Protein AF-A0A951MZM2-F1 (afdb_monomer_lite)

Structure (mmCIF, N/CA/C/O backbone):
data_AF-A0A951MZM2-F1
#
_entry.id   AF-A0A951MZM2-F1
#
loop_
_atom_site.group_PDB
_atom_site.id
_atom_site.type_symbol
_atom_site.label_atom_id
_atom_site.label_alt_id
_atom_site.label_comp_id
_atom_site.label_asym_id
_atom_site.label_entity_id
_atom_site.label_seq_id
_atom_site.pdbx_PDB_ins_code
_atom_site.Cartn_x
_atom_site.Cartn_y
_atom_site.Cartn_z
_atom_site.occupancy
_atom_site.B_iso_or_equiv
_atom_site.auth_seq_id
_atom_site.auth_comp_id
_atom_site.auth_asym_id
_atom_site.auth_atom_id
_atom_site.pdbx_PDB_model_num
ATOM 1 N N . GLY A 1 1 ? -8.933 2.124 28.715 1.00 83.38 1 GLY A N 1
ATOM 2 C CA . GLY A 1 1 ? -9.216 1.077 27.705 1.00 83.38 1 GLY A CA 1
ATOM 3 C C . GLY A 1 1 ? -8.333 -0.138 27.945 1.00 83.38 1 GLY A C 1
ATOM 4 O O . GLY A 1 1 ? -7.324 0.012 28.622 1.00 83.38 1 GLY A O 1
ATOM 5 N N . ARG A 1 2 ? -8.695 -1.324 27.427 1.00 94.38 2 ARG A N 1
ATOM 6 C CA . ARG A 1 2 ? -7.917 -2.577 27.556 1.00 94.38 2 ARG A CA 1
ATOM 7 C C . ARG A 1 2 ? -7.562 -3.129 26.172 1.00 94.38 2 ARG A C 1
ATOM 9 O O . ARG A 1 2 ? -8.453 -3.310 25.349 1.00 94.38 2 ARG A O 1
ATOM 16 N N . LEU A 1 3 ? -6.284 -3.426 25.936 1.00 94.31 3 LEU A N 1
ATOM 17 C CA . LEU A 1 3 ? -5.824 -4.092 24.713 1.00 94.31 3 LEU A CA 1
ATOM 18 C C . LEU A 1 3 ? -6.083 -5.601 24.821 1.00 94.31 3 LEU A C 1
ATOM 20 O O . LEU A 1 3 ? -5.724 -6.226 25.817 1.00 94.31 3 LEU A O 1
ATOM 24 N N . THR A 1 4 ? -6.736 -6.185 23.816 1.00 95.50 4 THR A N 1
ATOM 25 C CA . THR A 1 4 ? -7.175 -7.594 23.838 1.00 95.50 4 THR A CA 1
ATOM 26 C C . THR A 1 4 ? -6.174 -8.561 23.207 1.00 95.50 4 THR A C 1
ATOM 28 O O . THR A 1 4 ? -6.338 -9.769 23.343 1.00 95.50 4 THR A O 1
ATOM 31 N N . GLY A 1 5 ? -5.179 -8.049 22.476 1.00 95.69 5 GLY A N 1
ATOM 32 C CA . GLY A 1 5 ? -4.244 -8.852 21.679 1.00 95.69 5 GLY A CA 1
ATOM 33 C C . GLY A 1 5 ? -4.849 -9.460 20.406 1.00 95.69 5 GLY A C 1
ATOM 34 O O . GLY A 1 5 ? -4.135 -10.113 19.652 1.00 95.69 5 GLY A O 1
ATOM 35 N N . ARG A 1 6 ? -6.145 -9.250 20.134 1.00 95.25 6 ARG A N 1
ATOM 36 C CA . ARG A 1 6 ? -6.798 -9.717 18.903 1.00 95.25 6 ARG A CA 1
ATOM 37 C C . ARG A 1 6 ? -6.649 -8.680 17.796 1.00 95.25 6 ARG A C 1
ATOM 39 O O . ARG A 1 6 ? -6.855 -7.491 18.031 1.00 95.25 6 ARG A O 1
ATOM 46 N N . LEU A 1 7 ? -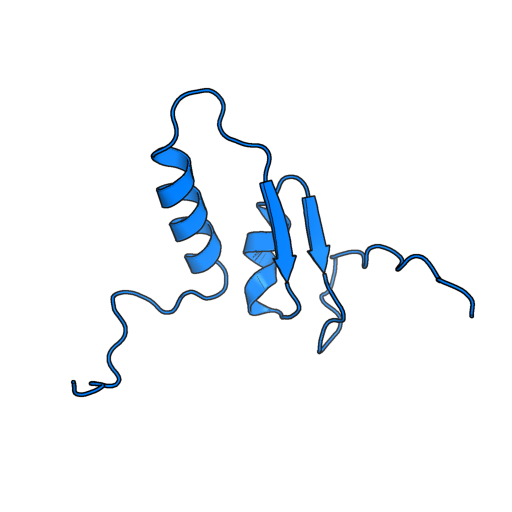6.341 -9.144 16.588 1.00 94.62 7 LEU A N 1
ATOM 47 C CA . LEU A 1 7 ? -6.349 -8.308 15.391 1.00 94.62 7 LEU A CA 1
ATOM 48 C C . LEU A 1 7 ? -7.780 -8.137 14.872 1.00 94.62 7 LEU A C 1
ATOM 50 O O . LEU A 1 7 ? -8.578 -9.076 14.894 1.00 94.62 7 LEU A O 1
ATOM 54 N N . ALA A 1 8 ? -8.089 -6.943 14.371 1.00 92.50 8 ALA A N 1
ATOM 55 C CA . ALA A 1 8 ? -9.278 -6.720 13.563 1.00 92.50 8 ALA A CA 1
ATOM 56 C C . ALA A 1 8 ? -8.993 -7.207 12.134 1.00 92.50 8 ALA A C 1
ATOM 58 O O . ALA A 1 8 ? -8.290 -6.551 11.361 1.00 92.50 8 ALA A O 1
ATOM 59 N N . GLY A 1 9 ? -9.506 -8.394 11.814 1.00 92.75 9 GLY A N 1
ATOM 60 C CA . GLY A 1 9 ? -9.240 -9.066 10.546 1.00 92.75 9 GLY A CA 1
ATOM 61 C C . GLY A 1 9 ? -7.845 -9.693 10.481 1.00 92.75 9 GLY A C 1
ATOM 62 O O . GLY A 1 9 ? -7.230 -10.021 11.497 1.00 92.75 9 GLY A O 1
ATOM 63 N N . ARG A 1 10 ? -7.361 -9.901 9.255 1.00 95.69 10 ARG A N 1
ATOM 64 C CA . ARG A 1 10 ? -6.061 -10.533 8.990 1.00 95.69 10 ARG A CA 1
ATOM 65 C C . ARG A 1 10 ? -4.902 -9.610 9.372 1.00 95.69 10 ARG A C 1
ATOM 67 O O . ARG A 1 10 ? -5.056 -8.394 9.454 1.00 95.69 10 ARG A O 1
ATOM 74 N N . ASN A 1 11 ? -3.722 -10.188 9.585 1.00 95.19 11 ASN A N 1
ATOM 75 C CA . ASN A 1 11 ? -2.506 -9.401 9.768 1.00 95.19 11 ASN A CA 1
ATOM 76 C C . ASN A 1 11 ? -2.161 -8.656 8.468 1.00 95.19 11 ASN A C 1
ATOM 78 O O . ASN A 1 11 ? -2.039 -9.288 7.422 1.00 95.19 11 ASN A O 1
ATOM 82 N N . CYS A 1 12 ? -1.982 -7.337 8.542 1.00 95.38 12 CYS A N 1
ATOM 83 C CA . CYS A 1 12 ? -1.679 -6.478 7.398 1.00 95.38 12 CYS A CA 1
ATOM 84 C C . CYS A 1 12 ? -0.219 -6.662 6.937 1.00 95.38 12 CYS A C 1
ATOM 86 O O . CYS A 1 12 ? 0.662 -5.856 7.244 1.00 95.38 12 CYS A O 1
ATOM 88 N N . ARG A 1 13 ? 0.057 -7.768 6.240 1.00 94.31 13 ARG A N 1
ATOM 89 C CA . ARG A 1 13 ? 1.396 -8.157 5.780 1.00 94.31 13 ARG A CA 1
ATOM 90 C C . ARG A 1 13 ? 1.340 -8.783 4.387 1.00 94.31 13 ARG A C 1
ATOM 92 O O . ARG A 1 13 ? 0.452 -9.591 4.121 1.00 94.31 13 ARG A O 1
ATOM 99 N N . GLY A 1 14 ? 2.313 -8.446 3.539 1.00 94.62 14 GLY A N 1
ATOM 100 C CA . GLY A 1 14 ? 2.438 -8.984 2.185 1.00 94.62 14 GLY A CA 1
ATOM 101 C C . GLY A 1 14 ? 1.176 -8.715 1.355 1.00 94.62 14 GLY A C 1
ATOM 102 O O . GLY A 1 14 ? 0.736 -7.563 1.310 1.00 94.62 14 GLY A O 1
ATOM 103 N N . PRO A 1 15 ? 0.520 -9.744 0.784 1.00 96.31 15 PRO A N 1
ATOM 104 C CA . PRO A 1 15 ? -0.680 -9.574 -0.044 1.00 96.31 15 PRO A CA 1
ATOM 105 C C . PRO A 1 15 ? -1.835 -8.832 0.644 1.00 96.31 15 PRO A C 1
ATOM 107 O O . PRO A 1 15 ? -2.603 -8.133 -0.009 1.00 96.31 15 PRO A O 1
ATOM 110 N N . GLU A 1 16 ? -1.958 -8.935 1.972 1.00 97.56 16 GLU A N 1
ATOM 111 C CA . GLU A 1 16 ? -3.018 -8.234 2.709 1.00 97.56 16 GLU A CA 1
ATOM 112 C C . GLU A 1 16 ? -2.831 -6.706 2.672 1.00 97.56 16 GLU A C 1
ATOM 114 O O . GLU A 1 16 ? -3.816 -5.969 2.728 1.00 97.56 16 GLU A O 1
ATOM 119 N N . LYS A 1 17 ? -1.591 -6.209 2.526 1.00 96.62 17 LYS A N 1
ATOM 120 C CA . LYS A 1 17 ? -1.341 -4.773 2.322 1.00 96.62 17 LYS A CA 1
ATOM 121 C C . LYS A 1 17 ? -1.943 -4.294 1.002 1.00 96.62 17 LYS A C 1
ATOM 123 O O . LYS A 1 17 ? -2.572 -3.241 0.978 1.00 96.62 17 LYS A O 1
ATOM 128 N N . VAL A 1 18 ? -1.800 -5.092 -0.059 1.00 96.88 18 VAL A N 1
ATOM 129 C CA . VAL A 1 18 ? -2.376 -4.813 -1.383 1.00 96.88 18 VAL A CA 1
ATOM 130 C C . VAL A 1 18 ? -3.897 -4.827 -1.321 1.00 96.88 18 VAL A C 1
ATOM 132 O O . VAL A 1 18 ? -4.524 -3.851 -1.706 1.00 96.88 18 VAL A O 1
ATOM 135 N N . ALA A 1 19 ? -4.495 -5.869 -0.736 1.00 95.75 19 ALA A N 1
ATOM 136 C CA . ALA A 1 19 ? -5.952 -5.981 -0.646 1.00 95.75 19 ALA A CA 1
ATOM 137 C C . ALA A 1 19 ? -6.596 -4.781 0.071 1.00 95.75 19 ALA A C 1
ATOM 139 O O . ALA A 1 19 ? -7.633 -4.268 -0.355 1.00 95.75 19 ALA A O 1
ATOM 140 N N . ARG A 1 20 ? -5.972 -4.303 1.154 1.00 95.56 20 ARG A N 1
ATOM 141 C CA . ARG A 1 20 ? -6.452 -3.123 1.885 1.00 95.56 20 ARG A CA 1
ATOM 142 C C . ARG A 1 20 ? -6.229 -1.828 1.118 1.00 95.56 20 ARG A C 1
ATOM 144 O O . ARG A 1 20 ? -7.115 -0.979 1.153 1.00 95.56 20 ARG A O 1
ATOM 151 N N . LEU A 1 21 ? -5.090 -1.688 0.435 1.00 94.25 21 LEU A N 1
ATOM 152 C CA . LEU A 1 21 ? -4.845 -0.558 -0.458 1.00 94.25 21 LEU A CA 1
ATOM 153 C C . LEU A 1 21 ? -5.917 -0.512 -1.549 1.00 94.25 21 LEU A C 1
ATOM 155 O O . LEU A 1 21 ? -6.587 0.501 -1.675 1.00 94.25 21 LEU A O 1
ATOM 159 N N . 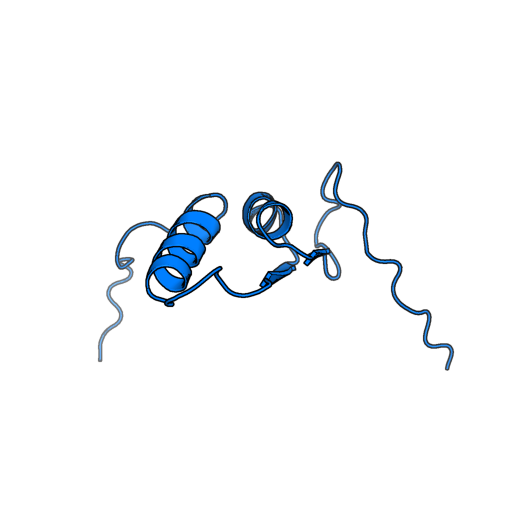ASP A 1 22 ? -6.137 -1.607 -2.274 1.00 93.19 22 ASP A N 1
ATOM 160 C CA . ASP A 1 22 ? -7.117 -1.665 -3.363 1.00 93.19 22 ASP A CA 1
ATOM 161 C C . ASP A 1 22 ? -8.545 -1.423 -2.864 1.00 93.19 22 ASP A C 1
ATOM 163 O O . ASP A 1 22 ? -9.316 -0.735 -3.524 1.00 93.19 22 ASP A O 1
ATOM 167 N N . THR A 1 23 ? -8.894 -1.909 -1.668 1.00 93.31 23 THR A N 1
ATOM 168 C CA . THR A 1 23 ? -10.192 -1.606 -1.040 1.00 93.31 23 THR A CA 1
ATOM 169 C C . THR A 1 23 ? -10.334 -0.113 -0.738 1.00 93.31 23 THR A C 1
ATOM 171 O O . THR A 1 23 ? -11.387 0.473 -0.978 1.00 93.31 23 THR A O 1
ATOM 174 N N . TRP A 1 24 ? -9.282 0.512 -0.205 1.00 91.50 24 TRP A N 1
ATOM 175 C CA . TRP A 1 24 ? -9.276 1.942 0.097 1.00 91.50 24 TRP A CA 1
ATOM 176 C C . TRP A 1 24 ? -9.309 2.798 -1.178 1.00 91.50 24 TRP A C 1
ATOM 178 O O . TRP A 1 24 ? -10.044 3.780 -1.234 1.00 91.50 24 TRP A O 1
ATOM 188 N N . LEU A 1 25 ? -8.576 2.392 -2.218 1.00 91.12 25 LEU A N 1
ATOM 189 C CA . LEU A 1 25 ? -8.543 3.054 -3.522 1.00 91.12 25 LEU A CA 1
ATOM 190 C C . LEU A 1 25 ? -9.841 2.883 -4.305 1.00 91.12 25 LEU A C 1
ATOM 192 O O . LEU A 1 25 ? -10.290 3.834 -4.929 1.00 91.12 25 LEU A O 1
ATOM 196 N N . GLY A 1 26 ? -10.467 1.707 -4.250 1.00 85.50 26 GLY A N 1
ATOM 197 C CA . GLY A 1 26 ? -11.748 1.440 -4.907 1.00 85.50 26 GLY A CA 1
ATOM 198 C C . GLY A 1 26 ? -12.905 2.272 -4.347 1.00 85.50 26 GLY A C 1
ATOM 199 O O . GLY A 1 26 ? -13.952 2.370 -4.979 1.00 85.50 26 GLY A O 1
ATOM 200 N N . ALA A 1 27 ? -12.717 2.903 -3.183 1.00 78.06 27 ALA A N 1
ATOM 201 C CA . ALA A 1 27 ? -13.641 3.900 -2.654 1.00 78.06 27 ALA A CA 1
ATOM 202 C C . ALA A 1 27 ? -13.446 5.304 -3.272 1.00 78.06 27 ALA A C 1
ATOM 204 O O . ALA A 1 27 ? -14.283 6.179 -3.051 1.00 78.06 27 ALA A O 1
ATOM 205 N N . ALA A 1 28 ? -12.371 5.542 -4.032 1.00 69.56 28 ALA A N 1
ATOM 206 C CA . ALA A 1 28 ? -12.134 6.791 -4.751 1.00 69.56 28 ALA A CA 1
ATOM 207 C C . ALA A 1 28 ? -12.788 6.748 -6.147 1.00 69.56 28 ALA A C 1
ATOM 209 O O . ALA A 1 28 ? -12.676 5.761 -6.867 1.00 69.56 28 ALA A O 1
ATOM 210 N N . ALA A 1 29 ? -13.482 7.821 -6.539 1.00 57.88 29 ALA A N 1
ATOM 211 C CA . ALA A 1 29 ? -14.108 7.931 -7.859 1.00 57.88 29 ALA A CA 1
ATOM 212 C C . ALA A 1 29 ? -13.087 8.309 -8.954 1.00 57.88 29 ALA A C 1
ATOM 214 O O . ALA A 1 29 ? -12.163 9.079 -8.692 1.00 57.88 29 ALA A O 1
ATOM 215 N N . GLY A 1 30 ? -13.300 7.838 -10.189 1.00 76.75 30 GLY A N 1
ATOM 216 C CA . GLY A 1 30 ? -12.474 8.161 -11.365 1.00 76.75 30 GLY A CA 1
ATOM 217 C C . GLY A 1 30 ? -11.423 7.096 -11.701 1.00 76.75 30 GLY A C 1
ATOM 218 O O . GLY A 1 30 ? -11.575 5.940 -11.316 1.00 76.75 30 GLY A O 1
ATOM 219 N N . ASP A 1 31 ? -10.357 7.489 -12.408 1.00 73.62 31 ASP A N 1
ATOM 220 C CA . ASP A 1 31 ? -9.307 6.586 -12.931 1.00 73.62 31 ASP A CA 1
ATOM 221 C C . ASP A 1 31 ? -8.350 6.021 -11.854 1.00 73.62 31 ASP A C 1
ATOM 223 O O . ASP A 1 31 ? -7.405 5.299 -12.164 1.00 73.62 31 ASP A O 1
ATOM 227 N N . GLY A 1 32 ? -8.609 6.316 -10.576 1.00 82.50 32 GLY A N 1
ATOM 228 C CA . GLY A 1 32 ? -7.746 5.965 -9.448 1.00 8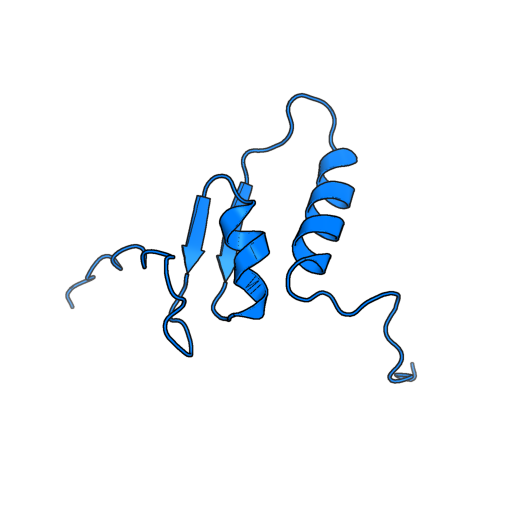2.50 32 GLY A CA 1
ATOM 229 C C . GLY A 1 32 ? -6.528 6.898 -9.311 1.00 82.50 32 GLY A C 1
ATOM 230 O O . GLY A 1 32 ? -6.099 7.526 -10.278 1.00 82.50 32 GLY A O 1
ATOM 231 N N . PRO A 1 33 ? -5.972 7.064 -8.097 1.00 90.69 33 PRO A N 1
ATOM 232 C CA . PRO A 1 33 ? -4.791 7.895 -7.891 1.00 90.69 33 PRO A CA 1
ATOM 233 C C . PRO A 1 33 ? -3.515 7.177 -8.341 1.00 90.69 33 PRO A C 1
ATOM 235 O O . PRO A 1 33 ? -3.424 5.953 -8.279 1.00 90.69 33 PRO A O 1
ATOM 238 N N . TYR A 1 34 ? -2.498 7.964 -8.687 1.00 93.00 34 TYR A N 1
ATOM 239 C CA . TYR A 1 34 ? -1.133 7.481 -8.874 1.00 93.00 34 TYR A CA 1
ATOM 240 C C . TYR A 1 34 ? -0.484 7.185 -7.512 1.00 93.00 34 TYR A C 1
ATOM 242 O O . TYR A 1 34 ? -0.469 8.038 -6.619 1.00 93.00 34 TYR A O 1
ATOM 250 N N . VAL A 1 35 ? 0.040 5.976 -7.333 1.00 94.75 35 VAL A N 1
ATOM 251 C CA . VAL A 1 35 ? 0.457 5.422 -6.043 1.00 94.75 35 VAL A CA 1
ATOM 252 C C . VAL A 1 35 ? 1.977 5.375 -5.922 1.00 94.75 35 VAL A C 1
ATOM 254 O O . VAL A 1 35 ? 2.659 4.657 -6.650 1.00 94.75 35 VAL A O 1
ATOM 257 N N . TYR A 1 36 ? 2.494 6.053 -4.899 1.00 96.75 36 TYR A N 1
ATOM 258 C CA . TYR A 1 36 ? 3.850 5.851 -4.390 1.00 96.75 36 TYR A CA 1
ATOM 259 C C . TYR A 1 36 ? 3.805 4.963 -3.143 1.00 96.75 36 TYR A C 1
ATOM 261 O O . TYR A 1 36 ? 3.008 5.206 -2.235 1.00 96.75 36 TYR A O 1
ATOM 269 N N . ALA A 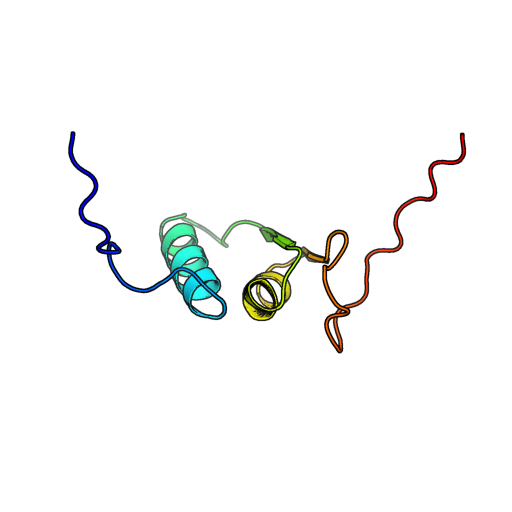1 37 ? 4.685 3.966 -3.064 1.00 96.19 37 ALA A N 1
ATOM 270 C CA . ALA A 1 37 ? 4.844 3.124 -1.882 1.00 96.19 37 ALA A CA 1
ATOM 271 C C . ALA A 1 37 ? 6.310 3.038 -1.447 1.00 96.19 37 ALA A C 1
ATOM 273 O O . ALA A 1 37 ? 7.210 2.888 -2.269 1.00 96.19 37 ALA A O 1
ATOM 274 N N . TYR A 1 38 ? 6.530 3.078 -0.132 1.00 95.31 38 TYR A N 1
ATOM 275 C CA . TYR A 1 38 ? 7.841 2.951 0.503 1.00 95.31 38 TYR A CA 1
ATOM 276 C C . TYR A 1 38 ? 7.805 1.799 1.513 1.00 95.31 38 TYR A C 1
ATOM 278 O O . TYR A 1 38 ? 6.844 1.677 2.273 1.00 95.31 38 TYR A O 1
ATOM 286 N N . GLY A 1 39 ? 8.843 0.963 1.538 1.00 92.81 39 GLY A N 1
ATOM 287 C CA . GLY A 1 39 ? 8.937 -0.191 2.440 1.00 92.81 39 GLY A CA 1
ATOM 288 C C . GLY A 1 39 ? 10.385 -0.579 2.719 1.00 92.81 39 GLY A C 1
ATOM 289 O O . GLY A 1 39 ? 11.277 -0.180 1.977 1.00 92.81 39 GLY A O 1
ATOM 290 N N . ASP A 1 40 ? 10.628 -1.338 3.789 1.00 91.81 40 ASP A N 1
ATOM 291 C CA . ASP A 1 40 ? 11.975 -1.727 4.249 1.00 91.81 40 ASP A CA 1
ATOM 292 C C . ASP A 1 40 ? 12.141 -3.249 4.429 1.00 91.81 40 ASP A C 1
ATOM 294 O O . ASP A 1 40 ? 13.213 -3.725 4.829 1.00 91.81 40 ASP A O 1
ATOM 298 N N . SER A 1 41 ? 11.086 -4.027 4.158 1.00 89.38 41 SER A N 1
ATOM 299 C CA . SER A 1 41 ? 11.014 -5.439 4.531 1.00 89.38 41 SER A CA 1
ATOM 300 C C . SER A 1 41 ? 10.440 -6.347 3.441 1.00 89.38 41 SER A C 1
ATOM 302 O O . SER A 1 41 ? 9.706 -5.915 2.553 1.00 89.38 41 SER A O 1
ATOM 304 N N . ASP A 1 42 ? 10.684 -7.656 3.576 1.00 89.19 42 ASP A N 1
ATOM 305 C CA . ASP A 1 42 ? 10.072 -8.692 2.729 1.00 89.19 42 ASP A CA 1
ATOM 306 C C . ASP A 1 42 ? 8.537 -8.613 2.729 1.00 89.19 42 ASP A C 1
ATOM 308 O O . ASP A 1 42 ? 7.899 -8.979 1.749 1.00 89.19 42 ASP A O 1
ATOM 312 N N . GLY A 1 43 ? 7.932 -8.121 3.818 1.00 91.56 43 GLY A N 1
ATOM 313 C CA . GLY A 1 43 ? 6.480 -7.995 3.948 1.00 91.56 43 GLY A CA 1
ATOM 314 C C . GLY A 1 43 ? 5.865 -6.849 3.142 1.00 91.56 43 GLY A C 1
ATOM 315 O O . GLY A 1 43 ? 4.644 -6.693 3.195 1.00 91.56 43 GLY A O 1
ATOM 316 N N . ASP A 1 44 ? 6.685 -6.047 2.460 1.00 93.56 44 ASP A N 1
ATOM 317 C CA . ASP A 1 44 ? 6.267 -4.937 1.598 1.00 93.56 44 ASP A CA 1
ATOM 318 C C . ASP A 1 44 ? 6.357 -5.280 0.113 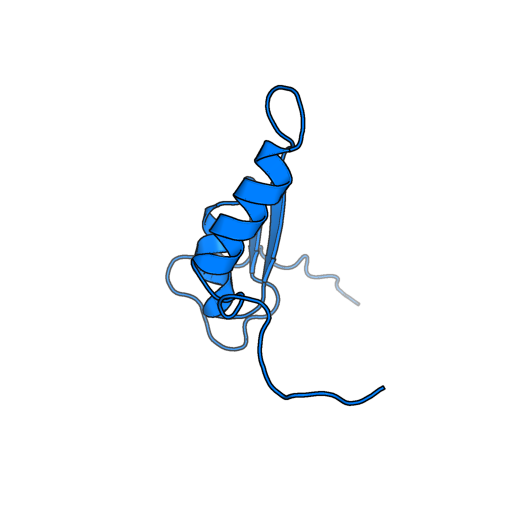1.00 93.56 44 ASP A C 1
ATOM 320 O O . ASP A 1 44 ? 5.863 -4.518 -0.711 1.00 93.56 44 ASP A O 1
ATOM 324 N N . ARG A 1 45 ? 6.967 -6.415 -0.243 1.00 93.69 45 ARG A N 1
ATOM 325 C CA . ARG A 1 45 ? 7.307 -6.758 -1.627 1.00 93.69 45 ARG A CA 1
ATOM 326 C C . ARG A 1 45 ? 6.111 -6.634 -2.573 1.00 93.69 45 ARG A C 1
ATOM 328 O O . ARG A 1 45 ? 6.229 -6.012 -3.623 1.00 93.69 45 ARG A O 1
ATOM 335 N N . GLU A 1 46 ? 4.968 -7.200 -2.198 1.00 96.38 46 GLU A N 1
ATOM 336 C CA . GLU A 1 46 ? 3.748 -7.161 -3.005 1.00 96.38 46 GLU A CA 1
ATOM 337 C C . GLU A 1 46 ? 3.167 -5.746 -3.108 1.00 96.38 46 GLU A C 1
ATOM 339 O O . GLU A 1 46 ? 2.683 -5.363 -4.168 1.00 96.38 46 GLU A O 1
ATOM 344 N N . LEU A 1 47 ? 3.252 -4.947 -2.039 1.00 96.56 47 LEU A N 1
ATOM 345 C CA . LEU A 1 47 ? 2.790 -3.557 -2.042 1.00 96.56 47 LEU A CA 1
ATOM 346 C C . LEU A 1 47 ? 3.665 -2.677 -2.942 1.00 96.56 47 LEU A C 1
ATOM 348 O O . LEU A 1 47 ? 3.137 -1.901 -3.733 1.00 96.56 47 LEU A O 1
ATOM 352 N N . LEU A 1 48 ? 4.990 -2.817 -2.841 1.00 96.00 48 LEU A N 1
ATOM 353 C CA . LEU A 1 48 ? 5.938 -2.076 -3.673 1.00 96.00 48 LEU A CA 1
ATOM 354 C C . LEU A 1 48 ? 5.771 -2.428 -5.154 1.00 96.00 48 LEU A C 1
ATOM 356 O O . LEU A 1 48 ? 5.854 -1.540 -5.991 1.00 96.00 48 LEU A O 1
ATOM 360 N N . ALA A 1 49 ? 5.495 -3.696 -5.471 1.00 95.38 49 ALA A N 1
ATOM 361 C CA . ALA A 1 49 ? 5.229 -4.135 -6.840 1.00 95.38 49 ALA A CA 1
ATOM 362 C C . ALA A 1 49 ? 3.860 -3.676 -7.376 1.00 95.38 49 ALA A C 1
ATOM 364 O O . ALA A 1 49 ? 3.698 -3.530 -8.583 1.00 95.38 49 ALA A O 1
ATOM 365 N N . ARG A 1 50 ? 2.871 -3.481 -6.496 1.00 94.94 50 ARG A N 1
ATOM 366 C CA . ARG A 1 50 ? 1.538 -2.978 -6.857 1.00 94.94 50 ARG A CA 1
ATOM 367 C C . ARG A 1 50 ? 1.524 -1.469 -7.122 1.00 94.94 50 ARG A C 1
ATOM 369 O O . ARG A 1 50 ? 0.662 -1.006 -7.864 1.00 94.94 50 ARG A O 1
ATOM 376 N N . ALA A 1 51 ? 2.383 -0.696 -6.469 1.00 95.81 51 ALA A N 1
ATOM 377 C CA . ALA A 1 51 ? 2.423 0.754 -6.631 1.00 95.81 51 ALA A CA 1
ATOM 378 C C . ALA A 1 51 ? 2.928 1.158 -8.024 1.00 95.81 51 ALA A C 1
ATOM 380 O O . ALA A 1 51 ? 3.733 0.446 -8.621 1.00 95.81 51 ALA A O 1
ATOM 381 N N . ASP A 1 52 ? 2.510 2.327 -8.510 1.00 95.19 52 ASP A N 1
ATOM 382 C CA . ASP A 1 52 ? 3.077 2.908 -9.731 1.00 95.19 52 ASP A CA 1
ATOM 383 C C . ASP A 1 52 ? 4.567 3.232 -9.540 1.00 95.19 52 ASP A C 1
ATOM 385 O O . ASP A 1 52 ? 5.375 3.063 -10.452 1.00 95.19 52 ASP A O 1
ATOM 389 N N . VAL A 1 53 ? 4.942 3.639 -8.320 1.00 95.56 53 VAL A N 1
ATOM 390 C CA . VAL A 1 53 ? 6.337 3.808 -7.897 1.00 95.56 53 VAL A CA 1
ATOM 391 C C . VAL A 1 53 ? 6.566 3.129 -6.548 1.00 95.56 53 VAL A C 1
ATOM 393 O O . VAL A 1 53 ? 6.171 3.637 -5.498 1.00 95.56 53 VAL A O 1
ATOM 396 N N . GLY A 1 54 ? 7.247 1.984 -6.570 1.00 94.94 54 GLY A N 1
ATOM 397 C CA . GLY A 1 54 ? 7.699 1.273 -5.374 1.00 94.94 54 GLY A CA 1
ATOM 398 C C . GLY A 1 54 ? 9.157 1.583 -5.030 1.00 94.94 54 GLY A C 1
ATOM 399 O O . GLY A 1 54 ? 10.046 1.377 -5.853 1.00 94.94 54 GLY A O 1
ATOM 400 N N . VAL A 1 55 ? 9.420 2.025 -3.798 1.00 93.94 55 VAL A N 1
ATOM 401 C CA . VAL A 1 55 ? 10.767 2.342 -3.301 1.00 93.94 55 VAL A CA 1
ATOM 402 C C . VAL A 1 55 ? 11.117 1.476 -2.096 1.00 93.94 55 VAL A C 1
ATOM 404 O O . VAL A 1 55 ? 10.456 1.508 -1.055 1.00 93.94 55 VAL A O 1
ATOM 407 N N . LEU A 1 56 ? 12.217 0.737 -2.215 1.00 92.00 56 LEU A N 1
ATOM 408 C CA . LEU A 1 56 ? 12.821 0.029 -1.093 1.00 92.00 56 LEU A CA 1
ATOM 409 C C . LEU A 1 56 ? 13.768 0.962 -0.335 1.00 92.00 56 LEU A C 1
ATOM 411 O O . LEU A 1 56 ? 14.790 1.394 -0.866 1.00 92.00 56 LEU A O 1
ATOM 415 N N . VAL A 1 57 ? 13.440 1.259 0.918 1.00 91.75 57 VAL A N 1
ATOM 416 C CA . VAL A 1 57 ? 14.191 2.181 1.770 1.00 91.75 57 VAL A CA 1
ATOM 417 C C . VAL A 1 57 ? 15.006 1.384 2.778 1.00 91.75 57 VAL A C 1
ATOM 419 O O . VAL A 1 57 ? 14.439 0.736 3.651 1.00 91.75 57 VAL A O 1
ATOM 422 N N . ARG A 1 58 ? 16.342 1.459 2.677 1.00 80.31 58 ARG A N 1
ATOM 423 C CA . ARG A 1 58 ? 17.310 0.865 3.628 1.00 80.31 58 ARG A CA 1
ATOM 424 C C . ARG A 1 58 ? 16.899 -0.537 4.102 1.00 80.31 58 ARG A C 1
ATOM 426 O O . ARG A 1 58 ? 16.652 -0.738 5.294 1.00 80.31 58 ARG A O 1
ATOM 433 N N . PRO A 1 59 ? 16.791 -1.505 3.183 1.00 66.00 59 PRO A N 1
ATOM 434 C CA . PRO A 1 59 ? 16.212 -2.785 3.525 1.00 66.00 59 PRO A CA 1
ATOM 435 C C . PRO A 1 59 ? 17.049 -3.496 4.582 1.00 66.00 59 PRO A C 1
ATOM 437 O O . PRO A 1 59 ? 18.277 -3.551 4.491 1.00 66.00 59 PRO A O 1
ATOM 440 N N . ARG A 1 60 ? 16.378 -4.102 5.565 1.00 69.62 60 ARG A N 1
ATOM 441 C CA . ARG A 1 60 ? 17.056 -4.890 6.613 1.00 69.62 60 ARG A CA 1
ATOM 442 C C . ARG A 1 60 ? 17.801 -6.099 6.038 1.00 69.62 60 ARG A C 1
ATOM 444 O O . ARG A 1 60 ? 18.744 -6.594 6.649 1.00 69.62 60 ARG A O 1
ATOM 451 N N . ARG A 1 61 ? 17.363 -6.573 4.869 1.00 67.19 61 ARG A N 1
ATOM 452 C CA . ARG A 1 61 ? 17.989 -7.616 4.053 1.00 67.19 61 ARG A CA 1
ATOM 453 C C . ARG A 1 61 ? 17.671 -7.348 2.575 1.00 67.19 61 ARG A C 1
ATOM 455 O O . ARG A 1 61 ? 16.551 -6.933 2.296 1.00 67.19 61 ARG A O 1
ATOM 462 N N . PRO A 1 62 ? 18.593 -7.586 1.626 1.00 67.06 62 PRO A N 1
ATOM 463 C CA . PRO A 1 62 ? 18.329 -7.345 0.207 1.00 67.06 62 PRO A CA 1
ATOM 464 C C . PRO A 1 62 ? 17.077 -8.088 -0.286 1.00 67.06 62 PRO A C 1
ATOM 466 O O . PRO A 1 62 ? 16.969 -9.299 -0.082 1.00 67.06 62 PRO A O 1
ATOM 469 N N . LEU A 1 63 ? 16.157 -7.382 -0.955 1.00 63.44 63 LEU A N 1
ATOM 470 C CA . LEU A 1 63 ? 14.991 -7.988 -1.608 1.00 63.44 63 LEU A CA 1
ATOM 471 C C . LEU A 1 63 ? 15.350 -8.405 -3.042 1.00 63.44 63 LEU A C 1
ATOM 473 O O . LEU A 1 63 ? 15.641 -7.536 -3.864 1.00 63.44 63 LEU A O 1
ATOM 477 N N . PRO A 1 64 ? 15.302 -9.702 -3.400 1.00 69.25 64 PRO A N 1
ATOM 478 C CA . PRO A 1 64 ? 15.684 -10.142 -4.741 1.00 69.25 64 PRO A CA 1
ATOM 479 C C . PRO A 1 64 ? 14.758 -9.563 -5.818 1.00 69.25 64 PRO A C 1
ATOM 481 O O . PRO A 1 64 ? 13.545 -9.760 -5.752 1.00 69.25 64 PRO A O 1
ATOM 484 N N . GLY A 1 65 ? 15.306 -8.892 -6.829 1.00 68.00 65 GLY A N 1
ATOM 485 C CA . GLY A 1 65 ? 14.528 -8.390 -7.969 1.00 68.00 65 GLY A CA 1
ATOM 486 C C . GLY A 1 65 ? 13.784 -7.071 -7.738 1.00 68.00 65 GLY A C 1
ATOM 487 O O . GLY A 1 65 ? 12.953 -6.718 -8.567 1.00 68.00 65 GLY A O 1
ATOM 488 N N . LEU A 1 66 ? 14.074 -6.342 -6.654 1.00 64.94 66 LEU A N 1
ATOM 489 C CA . LEU A 1 66 ? 13.701 -4.932 -6.523 1.00 64.94 66 LEU A CA 1
ATOM 490 C C . LEU A 1 66 ? 14.985 -4.092 -6.561 1.00 64.94 66 LEU A C 1
ATOM 492 O O . LEU A 1 66 ? 15.875 -4.308 -5.736 1.00 64.94 66 LEU A O 1
ATOM 496 N N . SER A 1 67 ? 15.107 -3.168 -7.518 1.00 60.09 67 SER A N 1
ATOM 497 C CA . SER A 1 67 ? 16.230 -2.224 -7.525 1.00 60.09 67 SER A CA 1
ATOM 498 C C . SER A 1 67 ? 16.083 -1.283 -6.336 1.00 60.09 67 SER A C 1
ATOM 500 O O . SER A 1 67 ? 15.004 -0.733 -6.110 1.00 60.09 67 SER A O 1
ATOM 502 N N . LEU A 1 68 ? 17.164 -1.076 -5.585 1.00 55.91 68 LEU A N 1
ATOM 503 C CA . LEU A 1 68 ? 17.247 0.093 -4.720 1.00 55.91 68 LEU A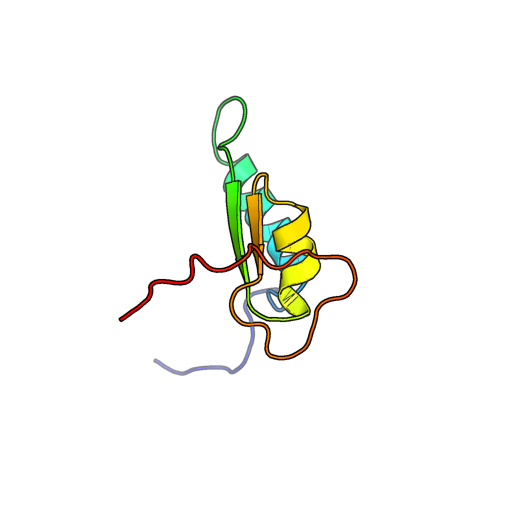 CA 1
ATOM 504 C C . LEU A 1 68 ? 17.187 1.313 -5.640 1.00 55.91 68 LEU A C 1
ATOM 506 O O . LEU A 1 68 ? 17.863 1.334 -6.669 1.00 55.91 68 LEU A O 1
ATOM 510 N N . ALA A 1 69 ? 16.352 2.297 -5.315 1.00 54.75 69 ALA A N 1
ATOM 511 C CA . ALA A 1 69 ? 16.560 3.618 -5.881 1.00 54.75 69 ALA A CA 1
ATOM 512 C C . ALA A 1 69 ? 17.925 4.063 -5.354 1.00 54.75 69 ALA A C 1
ATOM 514 O O . ALA A 1 69 ? 18.106 4.104 -4.132 1.00 54.75 69 ALA A O 1
ATOM 515 N N . ASP A 1 70 ? 18.888 4.283 -6.251 1.00 46.91 70 ASP A N 1
ATOM 516 C CA . ASP A 1 70 ? 20.192 4.811 -5.877 1.00 46.91 70 ASP A CA 1
ATOM 517 C C . ASP A 1 70 ? 19.941 6.069 -5.053 1.00 46.91 70 ASP A C 1
ATOM 519 O O . ASP A 1 70 ? 19.364 7.049 -5.529 1.00 46.91 70 ASP A O 1
ATOM 523 N N . GLY A 1 71 ? 20.265 5.984 -3.763 1.00 49.19 71 GLY A N 1
ATOM 524 C CA . GLY A 1 71 ? 20.147 7.121 -2.877 1.00 49.19 71 GLY A CA 1
ATOM 525 C C . GLY A 1 71 ? 21.048 8.201 -3.439 1.00 49.19 71 GLY A C 1
ATOM 526 O O . GLY A 1 71 ? 22.249 7.967 -3.571 1.00 49.19 71 GLY A O 1
ATOM 527 N N . ASP A 1 72 ? 20.458 9.345 -3.783 1.00 45.38 72 ASP A N 1
ATOM 528 C CA . ASP A 1 72 ? 21.176 10.598 -3.964 1.00 45.38 72 ASP A CA 1
ATOM 529 C C . ASP A 1 72 ? 22.233 10.690 -2.858 1.00 45.38 72 ASP A C 1
ATOM 531 O O . ASP A 1 72 ? 21.929 10.802 -1.663 1.00 45.38 72 ASP A O 1
ATOM 535 N N . GLY A 1 73 ? 23.483 10.515 -3.284 1.00 44.78 73 GLY A N 1
ATOM 536 C CA . GLY A 1 73 ? 24.664 10.699 -2.476 1.00 44.78 73 GLY A CA 1
ATOM 537 C C . GLY A 1 73 ? 24.817 12.180 -2.183 1.00 44.78 73 GLY A C 1
ATOM 538 O O . GLY A 1 73 ? 25.670 12.840 -2.774 1.00 44.78 73 GLY A O 1
ATOM 539 N N . GLY A 1 74 ? 24.019 12.671 -1.235 1.00 36.53 74 GLY A N 1
ATOM 540 C CA . GLY A 1 74 ? 24.230 13.942 -0.563 1.00 36.53 74 GLY A CA 1
ATOM 541 C C . GLY A 1 74 ? 25.596 13.914 0.111 1.00 36.53 74 GLY A C 1
ATOM 542 O O . GLY A 1 74 ? 25.775 13.358 1.194 1.00 36.53 74 GLY A O 1
ATOM 543 N N . SER A 1 75 ? 26.582 14.454 -0.593 1.00 41.78 75 SER A N 1
ATOM 544 C CA . SER A 1 75 ? 27.935 14.644 -0.106 1.00 41.78 75 SER A CA 1
ATOM 545 C C . SER A 1 75 ? 27.960 15.869 0.812 1.00 41.78 75 SER A C 1
ATOM 547 O O . SER A 1 75 ? 27.689 16.975 0.346 1.00 41.78 75 SER A O 1
ATOM 549 N N . ARG A 1 76 ? 28.401 15.629 2.057 1.00 43.09 76 ARG A N 1
ATOM 550 C CA . ARG A 1 76 ? 28.774 16.564 3.143 1.00 43.09 76 ARG A CA 1
ATOM 551 C C . ARG A 1 76 ? 27.660 17.078 4.050 1.00 43.09 76 ARG A C 1
ATOM 553 O O . ARG A 1 76 ? 26.711 17.718 3.562 1.00 43.09 76 ARG A O 1
#

pLDDT: mean 83.17, std 17.14, range [36.53, 97.56]

Radius of gyration: 15.65 Å; chains: 1; bounding box: 43×27×41 Å

Secondary structure (DSSP, 8-state):
----S--SSS---THHHHHHHHHHHTTS-SS----EEEE-SGGGHHHHHHSSEEEE-S-SSPPTT-PPP-------

Foldseek 3Di:
DDDPPDDPDDDCFAVNVVVVVVVVQVVDDDPTDQFEEEDQEPRCVNVLVPHPHRAHDPHPDDDPPDDHPPPPPPDD

Sequence (76 aa):
GRLTGRLAGRNCRGPEKVARLDTWLGAAAGDGPYVYAYGDSDGDRELLARADVGVLVRPRRPLPGLSLADGDGGSR